Protein AF-A0A9D6M0T5-F1 (afdb_monomer)

Foldseek 3Di:
DDDDDDDDPPPPPPPPDPPQDKEKDKDKAAADPQAEEEEAEAAAAEAEAADQDRIKIKMKIKTNFYEDDVAWDWDWDDDHRYIYIYIYGDPDPDDDDDDDIHMYMYMYHHPRYHYHYHYD

Nearest PDB structures (foldseek):
  4qrk-assembly1_A  TM=6.098E-01  e=6.517E-04  Clostridium sporogenes ATCC 15579
  3ljy-assembly2_B  TM=4.899E-01  e=2.278E-02  Parabacteroides distasonis ATCC 8503
  3jx8-assembly2_D  TM=4.994E-01  e=4.325E-02  Parabacteroides distasonis ATCC 8503
  4opw-assembly2_B  TM=4.967E-01  e=5.788E-02  Parabacteroides merdae ATCC 43184
  8wss-assembly1_A  TM=3.805E-01  e=5.448E+00  Homo sapiens

Mean predicted aligned error: 10.57 Å

pLDDT: mean 81.64, std 19.93, range [37.88, 98.31]

Structure (mmCIF, N/CA/C/O backbone):
data_AF-A0A9D6M0T5-F1
#
_entry.id   AF-A0A9D6M0T5-F1
#
loop_
_atom_site.group_PDB
_atom_site.id
_atom_site.type_symbol
_atom_site.label_atom_id
_atom_site.label_alt_id
_atom_site.label_comp_id
_atom_site.label_asym_id
_atom_site.label_entity_id
_atom_site.label_seq_id
_atom_site.pdbx_PDB_ins_code
_atom_site.Cartn_x
_atom_site.Cartn_y
_atom_site.Cartn_z
_atom_site.occupancy
_atom_site.B_iso_or_equiv
_atom_site.auth_seq_id
_atom_site.auth_comp_id
_atom_site.auth_asym_id
_atom_site.auth_atom_id
_atom_site.pdbx_PDB_model_num
ATOM 1 N N . MET A 1 1 ? 62.249 31.317 16.723 1.00 41.94 1 MET A N 1
ATOM 2 C CA . MET A 1 1 ? 61.405 31.571 15.534 1.00 41.94 1 MET A CA 1
ATOM 3 C C . MET A 1 1 ? 61.030 30.224 14.936 1.00 41.94 1 MET A C 1
ATOM 5 O O . MET A 1 1 ? 61.907 29.415 14.669 1.00 41.94 1 MET A O 1
ATOM 9 N N . HIS A 1 2 ? 59.732 29.927 14.931 1.00 37.88 2 HIS A N 1
ATOM 10 C CA . HIS A 1 2 ? 59.156 28.587 14.818 1.00 37.88 2 HIS A CA 1
ATOM 11 C C . HIS A 1 2 ? 58.990 28.122 13.356 1.00 37.88 2 HIS A C 1
ATOM 13 O O . HIS A 1 2 ? 58.332 28.790 12.573 1.00 37.88 2 HIS A O 1
ATOM 19 N N . ARG A 1 3 ? 59.540 26.928 13.085 1.00 39.38 3 ARG A N 1
ATOM 20 C CA . ARG A 1 3 ? 58.999 25.779 12.319 1.00 39.38 3 ARG A CA 1
ATOM 21 C C . ARG A 1 3 ? 58.484 26.005 10.890 1.00 39.38 3 ARG A C 1
ATOM 23 O O . ARG A 1 3 ? 57.325 26.334 10.669 1.00 39.38 3 ARG A O 1
ATOM 30 N N . SER A 1 4 ? 59.318 25.593 9.940 1.00 42.53 4 SER A N 1
ATOM 31 C CA . SER A 1 4 ? 58.918 25.101 8.620 1.00 42.53 4 SER A CA 1
ATOM 32 C C . SER A 1 4 ? 58.249 23.723 8.743 1.00 42.53 4 SER A C 1
ATOM 34 O O . SER A 1 4 ? 58.784 22.843 9.419 1.00 42.53 4 SER A O 1
ATOM 36 N N . VAL A 1 5 ? 57.115 23.514 8.070 1.00 50.69 5 VAL A N 1
ATOM 37 C CA . VAL A 1 5 ? 56.495 22.194 7.852 1.00 50.69 5 VAL A CA 1
ATOM 38 C C . VAL A 1 5 ? 56.266 22.035 6.348 1.00 50.69 5 VAL A C 1
ATOM 40 O O . VAL A 1 5 ? 55.551 22.860 5.778 1.00 50.69 5 VAL A O 1
ATOM 43 N N . PRO A 1 6 ? 56.852 21.027 5.679 1.00 51.16 6 PRO A N 1
ATOM 44 C CA . PRO A 1 6 ? 56.502 20.700 4.309 1.00 51.16 6 PRO A CA 1
ATOM 45 C C . PRO A 1 6 ? 55.497 19.541 4.239 1.00 51.16 6 PRO A C 1
ATOM 47 O O . PRO A 1 6 ? 55.463 18.676 5.108 1.00 51.16 6 PRO A O 1
ATOM 50 N N . ALA A 1 7 ? 54.767 19.538 3.123 1.00 47.28 7 ALA A N 1
ATOM 51 C CA . ALA A 1 7 ? 54.249 18.386 2.385 1.00 47.28 7 ALA A CA 1
ATOM 52 C C . ALA A 1 7 ? 53.297 17.399 3.087 1.00 47.28 7 ALA A C 1
ATOM 54 O O . ALA A 1 7 ? 53.655 16.663 3.999 1.00 47.28 7 ALA A O 1
ATOM 55 N N . GLY A 1 8 ? 52.102 17.274 2.505 1.00 38.44 8 GLY A N 1
ATOM 56 C CA . GLY A 1 8 ? 51.241 16.117 2.726 1.00 38.44 8 GLY A CA 1
ATOM 57 C C . GLY A 1 8 ? 49.798 16.340 2.294 1.00 38.44 8 GLY A C 1
ATOM 58 O O . GLY A 1 8 ? 48.896 16.158 3.102 1.00 38.44 8 GLY A O 1
ATOM 59 N N . PHE A 1 9 ? 49.553 16.756 1.047 1.00 46.47 9 PHE A N 1
ATOM 60 C CA . PHE A 1 9 ? 48.195 16.740 0.499 1.00 46.47 9 PHE A CA 1
ATOM 61 C C . PHE A 1 9 ? 47.842 15.291 0.134 1.00 46.47 9 PHE A C 1
ATOM 63 O O . PHE A 1 9 ? 48.107 14.830 -0.974 1.00 46.47 9 PHE A O 1
ATOM 70 N N . PHE A 1 10 ? 47.319 14.543 1.106 1.00 45.59 10 PHE A N 1
ATOM 71 C CA . PHE A 1 10 ? 46.742 13.221 0.877 1.00 45.59 10 PHE A CA 1
ATOM 72 C C . PHE A 1 10 ? 45.407 13.402 0.149 1.00 45.59 10 PHE A C 1
ATOM 74 O O . PHE A 1 10 ? 44.385 13.733 0.748 1.00 45.59 10 PHE A O 1
ATOM 81 N N . LEU A 1 11 ? 45.428 13.211 -1.168 1.00 49.56 11 LEU A N 1
ATOM 82 C CA . LEU A 1 11 ? 44.233 13.176 -2.001 1.00 49.56 11 LEU A CA 1
ATOM 83 C C . LEU A 1 11 ? 43.592 11.791 -1.832 1.00 49.56 11 LEU A C 1
ATOM 85 O O . LEU A 1 11 ? 43.948 10.829 -2.509 1.00 49.56 11 LEU A O 1
ATOM 89 N N . LEU A 1 12 ? 42.685 11.676 -0.861 1.00 47.53 12 LEU A N 1
ATOM 90 C CA . LEU A 1 12 ? 41.845 10.497 -0.669 1.00 47.53 12 LEU A CA 1
ATOM 91 C C . LEU A 1 12 ? 40.797 10.477 -1.794 1.00 47.53 12 LEU A C 1
ATOM 93 O O . LEU A 1 12 ? 39.761 11.134 -1.704 1.00 47.53 12 LEU A O 1
ATOM 97 N N . LEU A 1 13 ? 41.063 9.731 -2.872 1.00 49.25 13 LEU A N 1
ATOM 98 C CA . LEU A 1 13 ? 40.004 9.282 -3.779 1.00 49.25 13 LEU A CA 1
ATOM 99 C C . LEU A 1 13 ? 39.138 8.284 -3.003 1.00 49.25 13 LEU A C 1
ATOM 101 O O . LEU A 1 13 ? 39.409 7.084 -2.980 1.00 49.25 13 LEU A O 1
ATOM 105 N N . ALA A 1 14 ? 38.096 8.785 -2.343 1.00 52.06 14 ALA A N 1
ATOM 106 C CA . ALA A 1 14 ? 36.990 7.947 -1.916 1.00 52.06 14 ALA A CA 1
ATOM 107 C C . ALA A 1 14 ? 36.304 7.426 -3.185 1.00 52.06 14 ALA A C 1
ATOM 109 O O . ALA A 1 14 ? 35.593 8.161 -3.871 1.00 52.06 14 ALA A O 1
ATOM 110 N N . GLY A 1 15 ? 36.579 6.169 -3.536 1.00 44.22 15 GLY A N 1
ATOM 111 C CA . GLY A 1 15 ? 35.858 5.472 -4.590 1.00 44.22 15 GLY A CA 1
ATOM 112 C C . GLY A 1 15 ? 34.374 5.445 -4.241 1.00 44.22 15 GLY A C 1
ATOM 113 O O . GLY A 1 15 ? 33.963 4.747 -3.317 1.00 44.22 15 GLY A O 1
ATOM 114 N N . ILE A 1 16 ? 33.572 6.215 -4.973 1.00 53.47 16 ILE A N 1
ATOM 115 C CA . ILE A 1 16 ? 32.118 6.088 -4.965 1.00 53.47 16 ILE A CA 1
ATOM 116 C C . ILE A 1 16 ? 31.825 4.792 -5.725 1.00 53.47 16 ILE A C 1
ATOM 118 O O . ILE A 1 16 ? 31.737 4.778 -6.951 1.00 53.47 16 ILE A O 1
ATOM 122 N N . GLY A 1 17 ? 31.767 3.672 -5.002 1.00 46.28 17 GLY A N 1
ATOM 123 C CA . GLY A 1 17 ? 31.200 2.442 -5.545 1.00 46.28 17 GLY A CA 1
ATOM 124 C C . GLY A 1 17 ? 29.743 2.695 -5.952 1.00 46.28 17 GLY A C 1
ATOM 125 O O . GLY A 1 17 ? 29.096 3.563 -5.359 1.00 46.28 17 GLY A O 1
ATOM 126 N N . PRO A 1 18 ? 29.204 1.985 -6.958 1.00 43.59 18 PRO A N 1
ATOM 127 C CA . PRO A 1 18 ? 27.808 2.135 -7.333 1.00 43.59 18 PRO A CA 1
ATOM 128 C C . PRO A 1 18 ? 26.940 1.787 -6.123 1.00 43.59 18 PRO A C 1
ATOM 130 O O . PRO A 1 18 ? 26.831 0.625 -5.732 1.00 43.59 18 PRO A O 1
ATOM 133 N N . ALA A 1 19 ? 26.340 2.805 -5.507 1.00 48.53 19 ALA A N 1
ATOM 134 C CA . ALA A 1 19 ? 25.263 2.595 -4.564 1.00 48.53 19 ALA A CA 1
ATOM 135 C C . ALA A 1 19 ? 24.142 1.928 -5.361 1.00 48.53 19 ALA A C 1
ATOM 137 O O . ALA A 1 19 ? 23.568 2.531 -6.269 1.00 48.53 19 ALA A O 1
ATOM 138 N N . ALA A 1 20 ? 23.858 0.661 -5.064 1.00 52.97 20 ALA A N 1
ATOM 139 C CA . ALA A 1 20 ? 22.566 0.102 -5.406 1.00 52.97 20 ALA A CA 1
ATOM 140 C C . ALA A 1 20 ? 21.545 0.983 -4.680 1.00 52.97 20 ALA A C 1
ATOM 142 O O . ALA A 1 20 ? 21.400 0.887 -3.463 1.00 52.97 20 ALA A O 1
ATOM 143 N N . PHE A 1 21 ? 20.939 1.928 -5.399 1.00 57.44 21 PHE A N 1
ATOM 144 C CA . PHE A 1 21 ? 19.913 2.788 -4.836 1.00 57.44 21 PHE A CA 1
ATOM 145 C C . PHE A 1 21 ? 18.740 1.879 -4.483 1.00 57.44 21 PHE A C 1
ATOM 147 O O . PHE A 1 21 ? 18.059 1.360 -5.367 1.00 57.44 21 PHE A O 1
ATOM 154 N N . ALA A 1 22 ? 18.593 1.601 -3.190 1.00 67.12 22 ALA A N 1
ATOM 155 C CA . ALA A 1 22 ? 17.381 1.019 -2.665 1.00 67.12 22 ALA A CA 1
ATOM 156 C C . ALA A 1 22 ? 16.398 2.172 -2.474 1.00 67.12 22 ALA A C 1
ATOM 158 O O . ALA A 1 22 ? 16.652 3.066 -1.667 1.00 67.12 22 ALA A O 1
ATOM 159 N N . GLU A 1 23 ? 15.331 2.196 -3.267 1.00 82.81 23 GLU A N 1
ATOM 160 C CA . GLU A 1 23 ? 14.289 3.211 -3.146 1.00 82.81 23 GLU A CA 1
ATOM 161 C C . GLU A 1 23 ? 13.104 2.638 -2.375 1.00 82.81 23 GLU A C 1
ATOM 163 O O . GLU A 1 23 ? 12.716 1.483 -2.582 1.00 82.81 23 GLU A O 1
ATOM 168 N N . GLU A 1 24 ? 12.551 3.443 -1.470 1.00 90.44 24 GLU A N 1
ATOM 169 C CA . GLU A 1 24 ? 11.470 3.049 -0.578 1.00 90.44 24 GLU A CA 1
ATOM 170 C C . GLU A 1 24 ? 10.296 4.019 -0.692 1.00 90.44 24 GLU A C 1
ATOM 172 O O . GLU A 1 24 ? 10.458 5.238 -0.661 1.00 90.44 24 GLU A O 1
ATOM 177 N N . TRP A 1 25 ? 9.101 3.449 -0.760 1.00 94.50 25 TRP A N 1
ATOM 178 C CA . TRP A 1 25 ? 7.842 4.134 -0.539 1.00 94.50 25 TRP A CA 1
ATOM 179 C C . TRP A 1 25 ? 7.205 3.572 0.726 1.00 94.50 25 TRP A C 1
ATOM 181 O O . TRP A 1 25 ? 7.182 2.358 0.928 1.00 94.50 25 TRP A O 1
ATOM 191 N N . ASN A 1 26 ? 6.675 4.444 1.576 1.00 95.50 26 ASN A N 1
ATOM 192 C CA . ASN A 1 26 ? 5.934 4.041 2.760 1.00 95.50 26 ASN A CA 1
ATOM 193 C C . ASN A 1 26 ? 4.688 4.905 2.926 1.00 95.50 26 ASN A C 1
ATOM 195 O O . ASN A 1 26 ? 4.688 6.096 2.606 1.00 95.50 26 ASN A O 1
ATOM 199 N N . LYS A 1 27 ? 3.615 4.285 3.414 1.00 97.00 27 LYS A N 1
ATOM 200 C CA . LYS A 1 27 ? 2.366 4.969 3.727 1.00 97.00 27 LYS A CA 1
ATOM 201 C C . LYS A 1 27 ? 1.603 4.231 4.812 1.00 97.00 27 LYS A C 1
ATOM 203 O O . LYS A 1 27 ? 1.583 3.002 4.856 1.00 97.00 27 LYS A O 1
ATOM 208 N N . THR A 1 28 ? 0.938 5.011 5.650 1.00 97.31 28 THR A N 1
ATOM 209 C CA . THR A 1 28 ? 0.075 4.513 6.715 1.00 97.31 28 THR A CA 1
ATOM 210 C C . THR A 1 28 ? -1.367 4.893 6.415 1.00 97.31 28 THR A C 1
ATOM 212 O O . THR A 1 28 ? -1.656 6.048 6.101 1.00 97.31 28 THR A O 1
ATOM 215 N N . PHE A 1 29 ? -2.266 3.921 6.527 1.00 96.06 29 PHE A N 1
ATOM 216 C CA . PHE A 1 29 ? -3.696 4.074 6.295 1.00 96.06 29 PHE A CA 1
ATOM 217 C C . PHE A 1 29 ? -4.438 3.839 7.604 1.00 96.06 29 PHE A C 1
ATOM 219 O O . PHE A 1 29 ? -4.421 2.736 8.157 1.00 96.06 29 PHE A O 1
ATOM 226 N N . THR A 1 30 ? -5.097 4.875 8.109 1.00 94.56 30 THR A N 1
ATOM 227 C CA . THR A 1 30 ? -5.942 4.749 9.296 1.00 94.56 30 THR A CA 1
ATOM 228 C C . THR A 1 30 ? -7.230 4.026 8.924 1.00 94.56 30 THR A C 1
ATOM 230 O O . THR A 1 30 ? -7.896 4.410 7.963 1.00 94.56 30 THR A O 1
ATOM 233 N N . VAL A 1 31 ? -7.590 3.011 9.705 1.00 94.19 31 VAL A N 1
ATOM 234 C CA . VAL A 1 31 ? -8.829 2.236 9.564 1.00 94.19 31 VAL A CA 1
ATOM 235 C C . VAL A 1 31 ? -9.561 2.230 10.907 1.00 94.19 31 VAL A C 1
ATOM 237 O O . VAL A 1 31 ? -8.944 2.341 11.965 1.00 94.19 31 VAL A O 1
ATOM 240 N N . SER A 1 32 ? -10.886 2.174 10.881 1.00 88.44 32 SER A N 1
ATOM 241 C CA . SER A 1 32 ? -11.738 2.356 12.068 1.00 88.44 32 SER A CA 1
ATOM 242 C C . SER A 1 32 ? -12.839 1.309 12.219 1.00 88.44 32 SER A C 1
ATOM 244 O O . SER A 1 32 ? -13.326 1.104 13.331 1.00 88.44 32 SER A O 1
ATOM 246 N N . GLY A 1 33 ? -13.220 0.644 11.128 1.00 89.44 33 GLY A N 1
ATOM 247 C CA . GLY A 1 33 ? -14.212 -0.425 11.103 1.00 89.44 33 GLY A CA 1
ATOM 248 C C . GLY A 1 33 ? -13.584 -1.795 10.873 1.00 89.44 33 GLY A C 1
ATOM 249 O O . GLY A 1 33 ? -12.778 -2.261 11.673 1.00 89.44 33 GLY A O 1
ATOM 250 N N . ARG A 1 34 ? -13.999 -2.475 9.801 1.00 93.06 34 ARG A N 1
ATOM 251 C CA . ARG A 1 34 ? -13.458 -3.786 9.407 1.00 93.06 34 ARG A CA 1
ATOM 252 C C . ARG A 1 34 ? -12.459 -3.584 8.269 1.00 93.06 34 ARG A C 1
ATOM 254 O O . ARG A 1 34 ? -12.907 -3.320 7.156 1.00 93.06 34 ARG A O 1
ATOM 261 N N . PRO A 1 35 ? -11.146 -3.692 8.520 1.00 96.00 35 PRO A N 1
ATOM 262 C CA . PRO A 1 35 ? -10.140 -3.407 7.511 1.00 96.00 35 PRO A CA 1
ATOM 263 C C . PRO A 1 35 ? -10.187 -4.430 6.375 1.00 96.00 35 PRO A C 1
ATOM 265 O O . PRO A 1 35 ? -10.202 -5.645 6.606 1.00 96.00 35 PRO A O 1
ATOM 268 N N . GLU A 1 36 ? -10.158 -3.934 5.145 1.00 97.50 36 GLU A N 1
ATOM 269 C CA . GLU A 1 36 ? -9.991 -4.744 3.942 1.00 97.50 36 GLU A CA 1
ATOM 270 C C . GLU A 1 36 ? -8.719 -4.302 3.224 1.00 97.50 36 GLU A C 1
ATOM 272 O O . GLU A 1 36 ? -8.512 -3.115 2.985 1.00 97.50 36 GLU A O 1
ATOM 277 N N . LEU A 1 37 ? -7.863 -5.254 2.871 1.00 97.81 37 LEU A N 1
ATOM 278 C CA . LEU A 1 37 ? -6.625 -5.002 2.146 1.00 97.81 37 LEU A CA 1
ATOM 279 C C . LEU A 1 37 ? -6.640 -5.785 0.837 1.00 97.81 37 LEU A C 1
ATOM 281 O O . LEU A 1 37 ? -6.700 -7.014 0.853 1.00 97.81 37 LEU A O 1
ATOM 285 N N . ARG A 1 38 ? -6.506 -5.085 -0.288 1.00 98.00 38 ARG A N 1
ATOM 286 C CA . ARG A 1 38 ? -6.236 -5.690 -1.592 1.00 98.00 38 ARG A CA 1
ATOM 287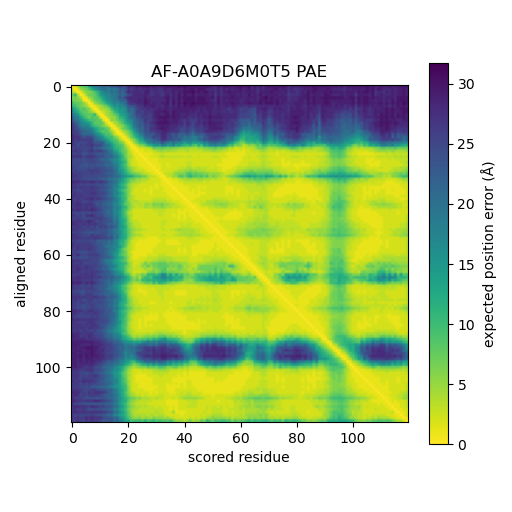 C C . ARG A 1 38 ? -4.841 -5.305 -2.066 1.00 98.00 38 ARG A C 1
ATOM 289 O O . ARG A 1 38 ? -4.510 -4.123 -2.114 1.00 98.00 38 ARG A O 1
ATOM 296 N N . VAL A 1 39 ? -4.048 -6.294 -2.459 1.00 97.75 39 VAL A N 1
ATOM 297 C CA . VAL A 1 39 ? -2.723 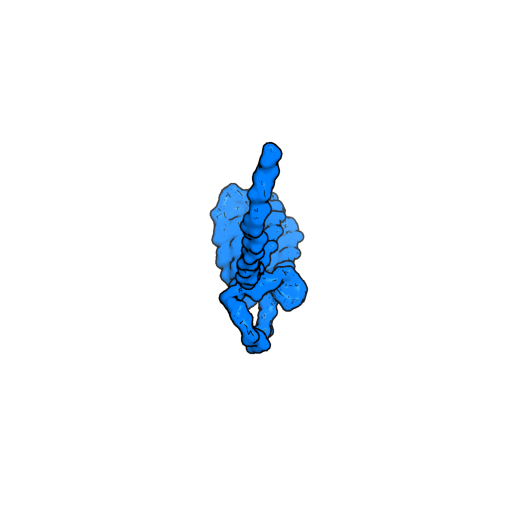-6.087 -3.056 1.00 97.75 39 VAL A CA 1
ATOM 298 C C . VAL A 1 39 ? -2.715 -6.704 -4.445 1.00 97.75 39 VAL A C 1
ATOM 300 O O . VAL A 1 39 ? -3.015 -7.887 -4.590 1.00 97.75 39 VAL A O 1
ATOM 303 N N . ASP A 1 40 ? -2.364 -5.916 -5.456 1.00 97.69 40 ASP A N 1
ATOM 304 C CA . ASP A 1 40 ? -2.210 -6.367 -6.840 1.00 97.69 40 ASP A CA 1
ATOM 305 C C . ASP A 1 40 ? -0.786 -6.075 -7.315 1.00 97.69 40 ASP A C 1
ATOM 307 O O . ASP A 1 40 ? -0.328 -4.929 -7.315 1.00 97.69 40 ASP A O 1
ATOM 311 N N . THR A 1 41 ? -0.051 -7.114 -7.697 1.00 95.06 41 THR A N 1
ATOM 312 C CA . THR A 1 41 ? 1.305 -6.959 -8.219 1.00 95.06 41 THR A CA 1
ATOM 313 C C . THR A 1 41 ? 1.640 -8.024 -9.252 1.00 95.06 41 THR A C 1
ATOM 315 O O . THR A 1 41 ? 1.087 -9.120 -9.248 1.00 95.06 41 THR A O 1
ATOM 318 N N . ASN A 1 42 ? 2.547 -7.694 -10.170 1.00 92.12 42 ASN A N 1
ATOM 319 C CA . ASN A 1 42 ? 2.928 -8.579 -11.268 1.00 92.12 42 ASN A CA 1
ATOM 320 C C . ASN A 1 42 ? 4.295 -9.257 -11.121 1.00 92.12 42 ASN A C 1
ATOM 322 O O . ASN A 1 42 ? 4.584 -10.097 -11.959 1.00 92.12 42 ASN A O 1
ATOM 326 N N . ASP A 1 43 ? 5.159 -8.822 -10.194 1.00 88.69 43 ASP A N 1
ATOM 327 C CA . ASP A 1 43 ? 6.499 -9.412 -9.988 1.00 88.69 43 ASP A CA 1
ATOM 328 C C . ASP A 1 43 ? 7.148 -8.923 -8.671 1.00 88.69 43 ASP A C 1
ATOM 330 O O . ASP A 1 43 ? 8.242 -8.355 -8.654 1.00 88.69 43 ASP A O 1
ATOM 334 N N . ALA A 1 44 ? 6.440 -9.037 -7.543 1.00 90.81 44 ALA A N 1
ATOM 335 C CA . ALA A 1 44 ? 6.951 -8.587 -6.246 1.00 90.81 44 ALA A CA 1
ATOM 336 C C . ALA A 1 44 ? 6.805 -9.653 -5.161 1.00 90.81 44 ALA A C 1
ATOM 338 O O . ALA A 1 44 ? 5.849 -10.429 -5.134 1.00 90.81 44 ALA A O 1
ATOM 339 N N . ASN A 1 45 ? 7.736 -9.646 -4.206 1.00 94.06 45 ASN A N 1
ATOM 340 C CA . ASN A 1 45 ? 7.615 -10.446 -2.995 1.00 94.06 45 ASN A CA 1
ATOM 341 C C . ASN A 1 45 ? 6.708 -9.722 -1.994 1.00 94.06 45 ASN A C 1
ATOM 343 O O . ASN A 1 45 ? 7.054 -8.631 -1.542 1.00 94.06 45 ASN A O 1
ATOM 347 N N . VAL A 1 46 ? 5.576 -10.326 -1.636 1.00 96.31 46 VAL A N 1
ATOM 348 C CA . VAL A 1 46 ? 4.621 -9.747 -0.682 1.00 96.31 46 VAL A CA 1
ATOM 349 C C . VAL A 1 46 ? 4.748 -10.441 0.673 1.00 96.31 46 VAL A C 1
ATOM 351 O O . VAL A 1 46 ? 4.593 -11.657 0.776 1.00 96.31 46 VAL A O 1
ATOM 354 N N . ASN A 1 47 ? 5.007 -9.669 1.728 1.00 97.19 47 ASN A N 1
ATOM 355 C CA . ASN A 1 47 ? 4.987 -10.123 3.113 1.00 97.19 47 ASN A CA 1
ATOM 356 C C . ASN A 1 47 ? 3.903 -9.367 3.878 1.00 97.19 47 ASN A C 1
ATOM 358 O O . ASN A 1 47 ? 3.993 -8.154 4.044 1.00 97.19 47 ASN A O 1
ATOM 362 N N . VAL A 1 48 ? 2.901 -10.092 4.367 1.00 96.50 48 VAL A N 1
ATOM 363 C CA . VAL A 1 48 ? 1.845 -9.525 5.209 1.00 96.50 48 VAL A CA 1
ATOM 364 C C . VAL A 1 48 ? 1.992 -10.073 6.619 1.00 96.50 48 VAL A C 1
ATOM 366 O O . VAL A 1 48 ? 2.096 -11.285 6.818 1.00 96.50 48 VAL A O 1
ATOM 369 N N . ARG A 1 49 ? 2.003 -9.179 7.606 1.00 97.25 49 ARG A N 1
ATOM 370 C CA . ARG A 1 49 ? 2.079 -9.510 9.028 1.00 97.25 49 ARG A CA 1
ATOM 371 C C . ARG A 1 49 ? 0.899 -8.903 9.764 1.00 97.25 49 ARG A C 1
ATOM 373 O O . ARG A 1 49 ? 0.696 -7.695 9.740 1.00 97.25 49 ARG A O 1
ATOM 380 N N . ALA A 1 50 ? 0.153 -9.747 10.464 1.00 96.50 50 ALA A N 1
ATOM 381 C CA . ALA A 1 50 ? -0.895 -9.297 11.367 1.00 96.50 50 ALA A CA 1
ATOM 382 C C . ALA A 1 50 ? -0.299 -8.892 12.727 1.00 96.50 50 ALA A C 1
ATOM 384 O O . ALA A 1 50 ? 0.446 -9.668 13.335 1.00 96.50 50 ALA A O 1
ATOM 385 N N . ALA A 1 51 ? -0.659 -7.711 13.223 1.00 95.62 51 ALA A N 1
ATOM 386 C CA . ALA A 1 51 ? -0.223 -7.165 14.506 1.00 95.62 51 ALA A CA 1
ATOM 387 C C . ALA A 1 51 ? -1.396 -6.517 15.261 1.00 95.62 51 ALA A C 1
ATOM 389 O O . ALA A 1 51 ? -2.479 -6.335 14.711 1.00 95.62 51 ALA A O 1
ATOM 390 N N . ASP A 1 52 ? -1.184 -6.195 16.539 1.00 95.31 52 ASP A N 1
ATOM 391 C CA . ASP A 1 52 ? -2.153 -5.439 17.345 1.00 95.31 52 ASP A CA 1
ATOM 392 C C . ASP A 1 52 ? -2.004 -3.935 17.061 1.00 95.31 52 ASP A C 1
ATOM 394 O O . ASP A 1 52 ? -1.372 -3.189 17.807 1.00 95.31 52 ASP A O 1
ATOM 398 N N . VAL A 1 53 ? -2.495 -3.523 15.892 1.00 94.19 53 VAL A N 1
ATOM 399 C CA . VAL A 1 53 ? -2.423 -2.155 15.363 1.00 94.19 53 VAL A CA 1
ATOM 400 C C . VAL A 1 53 ? -3.795 -1.732 14.843 1.00 94.19 53 VAL A C 1
ATOM 402 O O . VAL A 1 53 ? -4.612 -2.577 14.497 1.00 94.19 53 VAL A O 1
ATOM 405 N N . LYS A 1 54 ? -4.052 -0.421 14.764 1.00 93.75 54 LYS A N 1
ATOM 406 C CA . LYS A 1 54 ? -5.316 0.160 14.253 1.00 93.75 54 LYS A CA 1
ATOM 407 C C . LYS A 1 54 ? -5.160 0.848 12.893 1.00 93.75 54 LYS A C 1
ATOM 409 O O . LYS A 1 54 ? -5.948 1.705 12.508 1.00 93.75 54 LYS A O 1
ATOM 414 N N . GLN A 1 55 ? -4.083 0.525 12.197 1.00 96.19 55 GLN A N 1
ATOM 415 C CA . GLN A 1 55 ? -3.705 1.125 10.928 1.00 96.19 55 GLN A CA 1
ATOM 416 C C . GLN A 1 55 ? -3.051 0.062 10.061 1.00 96.19 55 GLN A C 1
ATOM 418 O O . GLN A 1 55 ? -2.476 -0.896 10.580 1.00 96.19 55 GLN A O 1
ATOM 423 N N . ILE A 1 56 ? -3.137 0.241 8.751 1.00 97.31 56 ILE A N 1
ATOM 424 C CA . ILE A 1 56 ? -2.384 -0.554 7.789 1.00 97.31 56 ILE A CA 1
ATOM 425 C C . ILE A 1 56 ? -1.117 0.225 7.455 1.00 97.31 56 ILE A C 1
ATOM 427 O O . ILE A 1 56 ? -1.188 1.360 6.989 1.00 97.31 56 ILE A O 1
ATOM 431 N N . GLU A 1 57 ? 0.040 -0.376 7.691 1.00 98.00 57 GLU A N 1
ATOM 432 C CA . GLU A 1 57 ? 1.336 0.185 7.315 1.00 98.00 57 GLU A CA 1
ATOM 433 C C . GLU A 1 57 ? 1.833 -0.556 6.081 1.00 98.00 57 GLU A C 1
ATOM 435 O O . GLU A 1 57 ? 1.997 -1.777 6.112 1.00 98.00 57 GLU A O 1
ATOM 440 N N . ALA A 1 58 ? 2.052 0.174 4.993 1.00 97.44 58 ALA A N 1
ATOM 441 C CA . ALA A 1 58 ? 2.558 -0.367 3.745 1.00 97.44 58 ALA A CA 1
ATOM 442 C C . ALA A 1 58 ? 3.944 0.200 3.460 1.00 97.44 58 ALA A C 1
ATOM 444 O O . ALA A 1 58 ? 4.145 1.416 3.471 1.00 97.44 58 ALA A O 1
ATOM 445 N N . ARG A 1 59 ? 4.887 -0.688 3.155 1.00 97.50 59 ARG A N 1
ATOM 446 C CA . ARG A 1 59 ? 6.221 -0.354 2.667 1.00 97.50 59 ARG A CA 1
ATOM 447 C C . ARG A 1 59 ? 6.473 -1.089 1.361 1.00 97.50 59 ARG A C 1
ATOM 449 O O . ARG A 1 59 ? 6.304 -2.302 1.278 1.00 97.50 59 ARG A O 1
ATOM 456 N N . VAL A 1 60 ? 6.913 -0.359 0.348 1.00 95.75 60 VAL A N 1
ATOM 457 C CA . VAL A 1 60 ? 7.399 -0.911 -0.913 1.00 95.75 60 VAL A CA 1
ATOM 458 C C . VAL A 1 60 ? 8.865 -0.537 -1.033 1.00 95.75 60 VAL A C 1
ATOM 460 O O . VAL A 1 60 ? 9.201 0.640 -1.116 1.00 95.75 60 VAL A O 1
ATOM 463 N N . SER A 1 61 ? 9.735 -1.537 -1.047 1.00 93.12 61 SER A N 1
ATOM 464 C CA . SER A 1 61 ? 11.176 -1.362 -1.193 1.00 93.12 61 SER A CA 1
ATOM 465 C C . SER A 1 61 ? 11.632 -1.984 -2.500 1.00 93.12 61 SER A C 1
ATOM 467 O O . SER A 1 61 ? 11.244 -3.102 -2.851 1.00 93.12 61 SER A O 1
ATOM 469 N N . THR A 1 62 ? 12.485 -1.273 -3.218 1.00 90.44 62 THR A N 1
ATOM 470 C CA . THR A 1 62 ? 13.016 -1.710 -4.503 1.00 90.44 62 THR A CA 1
ATOM 471 C C . THR A 1 62 ? 14.535 -1.751 -4.458 1.00 90.44 62 THR A C 1
ATOM 473 O O . THR A 1 62 ? 15.163 -0.958 -3.766 1.00 90.44 62 THR A O 1
ATOM 476 N N . VAL A 1 63 ? 15.138 -2.690 -5.181 1.00 86.69 63 VAL A N 1
ATOM 477 C CA . VAL A 1 63 ? 16.585 -2.756 -5.410 1.00 86.69 63 VAL A CA 1
ATOM 478 C C . VAL A 1 63 ? 16.802 -2.783 -6.912 1.00 86.69 63 VAL A C 1
ATOM 480 O O . VAL A 1 63 ? 16.166 -3.578 -7.605 1.00 86.69 63 VAL A O 1
ATOM 483 N N . GLY A 1 64 ? 17.671 -1.906 -7.417 1.00 81.12 64 GLY A N 1
ATOM 484 C CA . GLY A 1 64 ? 17.970 -1.816 -8.850 1.00 81.12 64 GLY A CA 1
ATOM 485 C C . GLY A 1 64 ? 16.821 -1.264 -9.707 1.00 81.12 64 GLY A C 1
ATOM 486 O O . GLY A 1 64 ? 16.895 -1.345 -10.932 1.00 81.12 64 GLY A O 1
ATOM 487 N N . TRP A 1 65 ? 15.793 -0.699 -9.070 1.00 81.75 65 TRP A N 1
ATOM 488 C CA . TRP A 1 65 ? 14.707 0.054 -9.691 1.00 81.75 65 TRP A CA 1
ATOM 489 C C . TRP A 1 65 ? 14.574 1.414 -9.014 1.00 81.75 65 TRP A C 1
ATOM 491 O O . TRP A 1 65 ? 14.985 1.566 -7.865 1.00 81.75 65 TRP A O 1
ATOM 501 N N . ARG A 1 66 ? 13.964 2.375 -9.708 1.00 82.62 66 ARG A N 1
ATOM 502 C CA . ARG A 1 66 ? 13.417 3.573 -9.072 1.00 82.62 66 ARG A CA 1
ATOM 503 C C . ARG A 1 66 ? 11.912 3.440 -8.861 1.00 82.62 66 ARG A C 1
ATOM 505 O O . ARG A 1 66 ? 11.252 2.684 -9.576 1.00 82.62 66 ARG A O 1
ATOM 512 N N . ILE A 1 67 ? 11.355 4.169 -7.905 1.00 79.88 67 ILE A N 1
ATOM 513 C CA . ILE A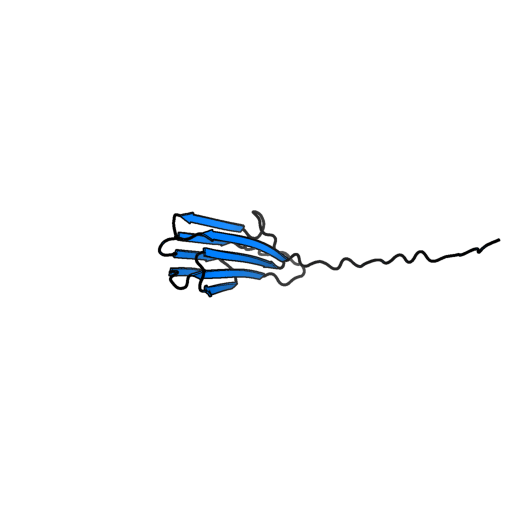 1 67 ? 9.905 4.281 -7.730 1.00 79.88 67 ILE A CA 1
ATOM 514 C C . ILE A 1 67 ? 9.437 5.526 -8.486 1.00 79.88 67 ILE A C 1
ATOM 516 O O . ILE A 1 67 ? 9.937 6.631 -8.306 1.00 79.88 67 ILE A O 1
ATOM 520 N N . GLY A 1 68 ? 8.482 5.350 -9.392 1.00 75.75 68 GLY A N 1
ATOM 521 C CA . GLY A 1 68 ? 7.983 6.425 -10.239 1.00 75.75 68 GLY A CA 1
ATOM 522 C C . GLY A 1 68 ? 7.407 5.921 -11.555 1.00 75.75 68 GLY A C 1
ATOM 523 O O . GLY A 1 68 ? 7.382 4.728 -11.845 1.00 75.75 68 GLY A O 1
ATOM 524 N N . THR A 1 69 ? 6.942 6.852 -12.383 1.00 67.38 69 THR A N 1
ATOM 525 C CA . THR A 1 69 ? 6.144 6.556 -13.584 1.00 67.38 69 THR A CA 1
ATOM 526 C C . THR A 1 69 ? 6.885 5.762 -14.666 1.00 67.38 69 THR A C 1
ATOM 528 O O . THR A 1 69 ? 6.232 5.130 -15.492 1.00 67.38 69 THR A O 1
ATOM 531 N N . SER A 1 70 ? 8.220 5.797 -14.678 1.00 72.69 70 SER A N 1
ATOM 532 C CA . SER A 1 70 ? 9.065 5.146 -15.699 1.00 72.69 70 SER A CA 1
ATOM 533 C C . SER A 1 70 ? 9.611 3.773 -15.276 1.00 72.69 70 SER A C 1
ATOM 535 O O . SER A 1 70 ? 10.040 2.980 -16.121 1.00 72.69 70 SER A O 1
ATOM 537 N N . ASP A 1 71 ? 9.596 3.498 -13.972 1.00 84.25 71 ASP A N 1
ATOM 538 C CA . ASP A 1 71 ? 10.163 2.304 -13.351 1.00 84.25 71 ASP A CA 1
ATOM 539 C C . ASP A 1 71 ? 9.047 1.618 -12.538 1.00 84.25 71 ASP A C 1
ATOM 541 O O . ASP A 1 71 ? 8.022 1.255 -13.112 1.00 84.25 71 ASP A O 1
ATOM 545 N N . VAL A 1 72 ? 9.203 1.435 -11.224 1.00 89.06 72 VAL A N 1
ATOM 546 C CA . VAL A 1 72 ? 8.191 0.793 -10.375 1.00 89.06 72 VAL A CA 1
ATOM 547 C C . VAL A 1 72 ? 7.085 1.788 -10.050 1.00 89.06 72 VAL A C 1
ATOM 549 O O . VAL A 1 72 ? 7.296 2.766 -9.331 1.00 89.06 72 VAL A O 1
ATOM 552 N N . LYS A 1 73 ? 5.877 1.514 -10.538 1.00 93.12 73 LYS A N 1
ATOM 553 C CA . LYS A 1 73 ? 4.698 2.324 -10.244 1.00 93.12 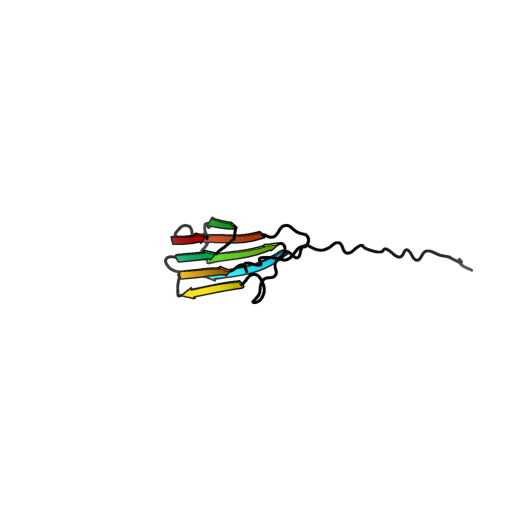73 LYS A CA 1
ATOM 554 C C . LYS A 1 73 ? 3.994 1.769 -9.012 1.00 93.12 73 LYS A C 1
ATOM 556 O O . LYS A 1 73 ? 3.539 0.629 -9.030 1.00 93.12 73 LYS A O 1
ATOM 561 N N . VAL A 1 74 ? 3.865 2.599 -7.983 1.00 94.69 74 VAL A N 1
ATOM 562 C CA . VAL A 1 74 ? 3.059 2.320 -6.790 1.00 94.69 74 VAL A CA 1
ATOM 563 C C . VAL A 1 74 ? 1.826 3.213 -6.844 1.00 94.69 74 VAL A C 1
ATOM 565 O O . VAL A 1 74 ? 1.949 4.433 -6.949 1.00 94.69 74 VAL A O 1
ATOM 568 N N . VAL A 1 75 ? 0.643 2.609 -6.826 1.00 95.88 75 VAL A N 1
ATOM 569 C CA . VAL A 1 75 ? -0.641 3.308 -6.743 1.00 95.88 75 VAL A CA 1
ATOM 570 C C . VAL A 1 75 ? -1.357 2.806 -5.508 1.00 95.88 75 VAL A C 1
ATOM 572 O O . VAL A 1 75 ? -1.495 1.601 -5.314 1.00 95.88 75 VAL A O 1
ATOM 575 N N . ASP A 1 76 ? -1.818 3.736 -4.687 1.00 95.69 76 ASP A N 1
ATOM 576 C CA . ASP A 1 76 ? -2.630 3.427 -3.526 1.00 95.69 76 ASP A CA 1
ATOM 577 C C . ASP A 1 76 ? -3.998 4.101 -3.629 1.00 95.69 76 ASP A C 1
ATOM 579 O O . ASP A 1 76 ? -4.136 5.196 -4.186 1.00 95.69 76 ASP A O 1
ATOM 583 N N . HIS A 1 77 ? -5.015 3.433 -3.098 1.00 97.06 77 HIS A N 1
ATOM 584 C CA . HIS A 1 77 ? -6.349 3.987 -2.967 1.00 97.06 77 HIS A CA 1
ATOM 585 C C . HIS A 1 77 ? -6.980 3.536 -1.653 1.00 97.06 77 HIS A C 1
ATOM 587 O O . HIS A 1 77 ? -6.919 2.363 -1.295 1.00 97.06 77 HIS A O 1
ATOM 593 N N . GLN A 1 78 ? -7.614 4.466 -0.942 1.00 96.75 78 GLN A N 1
ATOM 594 C CA . GLN A 1 78 ? -8.369 4.163 0.267 1.00 96.75 78 GLN A CA 1
ATOM 595 C C . GLN A 1 78 ? -9.818 4.621 0.100 1.00 96.75 78 GLN A C 1
ATOM 597 O O . GLN A 1 78 ? -10.076 5.791 -0.181 1.00 96.75 78 GLN A O 1
ATOM 602 N N . THR A 1 79 ? -10.759 3.705 0.323 1.00 96.06 79 THR A N 1
ATOM 603 C CA . THR A 1 79 ? -12.198 3.988 0.413 1.00 96.06 79 THR A CA 1
ATOM 604 C C . THR A 1 79 ? -12.721 3.451 1.742 1.00 96.06 79 THR A C 1
ATOM 606 O O . THR A 1 79 ? -12.921 2.249 1.905 1.00 96.06 79 THR A O 1
ATOM 609 N N . GLY A 1 80 ? -12.937 4.341 2.713 1.00 94.94 80 GLY A N 1
ATOM 610 C CA . GLY A 1 80 ? -13.309 3.940 4.073 1.00 94.94 80 GLY A CA 1
ATOM 611 C C . GLY A 1 80 ? -12.225 3.066 4.713 1.00 94.94 80 GLY A C 1
ATOM 612 O O . GLY A 1 80 ? -11.068 3.475 4.787 1.00 94.94 80 GLY A O 1
ATOM 613 N N . ASP A 1 81 ? -12.601 1.859 5.139 1.00 96.50 81 ASP A N 1
ATOM 614 C CA . ASP A 1 81 ? -11.691 0.874 5.745 1.00 96.50 81 ASP A CA 1
ATOM 615 C C . ASP A 1 81 ? -11.036 -0.071 4.720 1.00 96.50 81 ASP A C 1
ATOM 617 O O . ASP A 1 81 ? -10.298 -0.983 5.097 1.00 96.50 81 ASP A O 1
ATOM 621 N N . ARG A 1 82 ? -11.305 0.131 3.423 1.00 97.00 82 ARG A N 1
ATOM 622 C CA . ARG A 1 82 ? -10.705 -0.640 2.335 1.00 97.00 82 ARG A CA 1
ATOM 623 C C . ARG A 1 82 ? -9.498 0.089 1.765 1.00 97.00 82 ARG A C 1
ATOM 625 O O . ARG A 1 82 ? -9.614 1.226 1.306 1.00 97.00 82 ARG A O 1
ATOM 632 N N . VAL A 1 83 ? -8.364 -0.600 1.754 1.00 97.88 83 VAL A N 1
ATOM 633 C CA . VAL A 1 83 ? -7.093 -0.152 1.188 1.00 97.88 83 VAL A CA 1
ATOM 634 C C . VAL A 1 83 ? -6.741 -1.035 -0.000 1.00 97.88 83 VAL A C 1
ATOM 636 O O . VAL A 1 83 ? -6.734 -2.263 0.095 1.00 97.88 83 VAL A O 1
ATOM 639 N N . GLU A 1 84 ? -6.425 -0.402 -1.120 1.00 98.19 84 GLU A N 1
ATOM 640 C CA . GLU A 1 84 ? -5.951 -1.050 -2.335 1.00 98.19 84 GLU A CA 1
ATOM 641 C C . GLU A 1 84 ? -4.540 -0.563 -2.646 1.00 98.19 84 GLU A C 1
ATOM 643 O O . GLU A 1 84 ? -4.285 0.642 -2.684 1.00 98.19 84 GLU A O 1
ATOM 648 N N . LEU A 1 85 ? -3.628 -1.507 -2.866 1.00 97.75 85 LEU A N 1
ATOM 649 C CA . LEU A 1 85 ? -2.247 -1.246 -3.240 1.00 97.75 85 LEU A CA 1
ATOM 650 C C . LEU A 1 85 ? -1.929 -1.975 -4.545 1.00 97.75 85 LEU A C 1
ATOM 652 O O . LEU A 1 85 ? -1.905 -3.205 -4.590 1.00 97.75 85 LEU A O 1
ATOM 656 N N . GLU A 1 86 ? -1.651 -1.214 -5.596 1.00 97.25 86 GLU A N 1
ATOM 657 C CA . GLU A 1 86 ? -1.215 -1.729 -6.888 1.00 97.25 86 GLU A CA 1
ATOM 658 C C . GLU A 1 86 ? 0.263 -1.390 -7.107 1.00 97.25 86 GLU A C 1
ATOM 660 O O . GLU A 1 86 ? 0.662 -0.223 -7.105 1.00 97.25 86 GLU A O 1
ATOM 665 N N . VAL A 1 87 ? 1.085 -2.418 -7.324 1.00 95.56 87 VAL A N 1
ATOM 666 C CA . VAL A 1 87 ? 2.517 -2.267 -7.612 1.00 95.56 87 VAL A CA 1
ATOM 667 C C . VAL A 1 87 ? 2.829 -2.894 -8.962 1.00 95.56 87 VAL A C 1
ATOM 669 O O . VAL A 1 87 ? 2.826 -4.121 -9.106 1.00 95.56 87 VAL A O 1
ATOM 672 N N . ARG A 1 88 ? 3.122 -2.045 -9.953 1.00 94.31 88 ARG A N 1
ATOM 673 C CA . ARG A 1 88 ? 3.455 -2.452 -11.323 1.00 94.31 88 ARG A CA 1
ATOM 674 C C . ARG A 1 88 ? 4.936 -2.286 -11.611 1.00 94.31 88 ARG A C 1
ATOM 676 O O . ARG A 1 88 ? 5.485 -1.192 -11.501 1.00 94.31 88 ARG A O 1
ATOM 683 N N . ILE A 1 89 ? 5.553 -3.377 -12.039 1.00 90.12 89 ILE A N 1
ATOM 684 C CA . ILE A 1 89 ? 6.970 -3.452 -12.389 1.00 90.12 89 ILE A CA 1
ATOM 685 C C . ILE A 1 89 ? 7.068 -3.618 -13.906 1.00 90.12 89 ILE A C 1
ATOM 687 O O . ILE A 1 89 ? 6.437 -4.526 -14.461 1.00 90.12 89 ILE A O 1
ATOM 691 N N . PRO A 1 90 ? 7.815 -2.749 -14.606 1.00 84.94 90 PRO A N 1
ATOM 692 C CA . PRO A 1 90 ? 7.845 -2.735 -16.055 1.00 84.94 90 PRO A CA 1
ATOM 693 C C . PRO A 1 90 ? 8.592 -3.962 -16.573 1.00 84.94 90 PRO A C 1
ATOM 695 O O . PRO A 1 90 ? 9.731 -4.235 -16.193 1.00 84.94 90 PRO A O 1
ATOM 698 N N . ARG A 1 91 ? 7.964 -4.681 -17.505 1.00 73.75 91 ARG A N 1
ATOM 699 C CA . ARG A 1 91 ? 8.576 -5.813 -18.209 1.00 73.75 91 ARG A CA 1
ATOM 700 C C . ARG A 1 91 ? 9.588 -5.287 -19.231 1.00 73.75 91 ARG A C 1
ATOM 702 O O . ARG A 1 91 ? 9.246 -5.085 -20.394 1.00 73.75 91 ARG A O 1
ATOM 709 N N . ARG A 1 92 ? 10.829 -5.015 -18.818 1.00 67.75 92 ARG A N 1
ATOM 710 C CA . ARG A 1 92 ? 11.909 -4.669 -19.760 1.00 67.75 92 ARG A CA 1
ATOM 711 C C . ARG A 1 92 ? 12.578 -5.940 -20.264 1.00 67.75 92 ARG A C 1
ATOM 713 O O . ARG A 1 92 ? 13.154 -6.689 -19.487 1.00 67.75 92 ARG A O 1
ATOM 720 N N . HIS A 1 93 ? 12.498 -6.161 -21.572 1.00 53.00 93 HIS A N 1
ATOM 72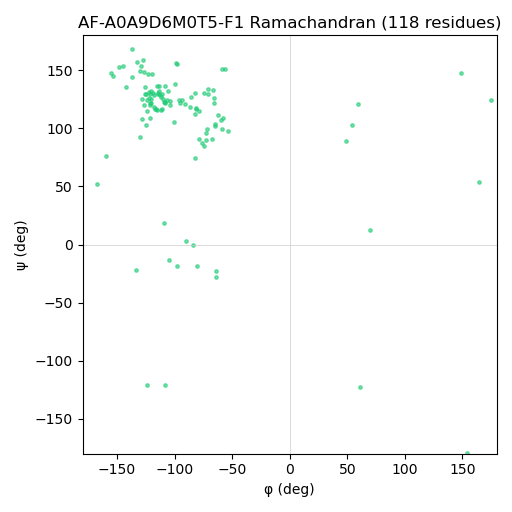1 C CA . HIS A 1 93 ? 12.971 -7.384 -22.222 1.00 53.00 93 HIS A CA 1
ATOM 722 C C . HIS A 1 93 ? 14.493 -7.415 -22.482 1.00 53.00 93 HIS A C 1
ATOM 724 O O . HIS A 1 93 ? 15.026 -8.495 -22.698 1.00 53.00 93 HIS A O 1
ATOM 730 N N . PHE A 1 94 ? 15.204 -6.279 -22.476 1.00 47.62 94 PHE A N 1
ATOM 731 C CA . PHE A 1 94 ? 16.590 -6.214 -22.969 1.00 47.62 94 PHE A CA 1
ATOM 732 C C . PHE A 1 94 ? 17.376 -5.005 -22.432 1.00 47.62 94 PHE A C 1
ATOM 734 O O . PHE A 1 94 ? 17.639 -4.061 -23.167 1.00 47.62 94 PHE A O 1
ATOM 741 N N . GLU A 1 95 ? 17.820 -5.027 -21.175 1.00 49.78 95 GLU A N 1
ATOM 742 C CA . GLU A 1 95 ? 18.899 -4.121 -20.744 1.00 49.78 95 GLU A CA 1
ATOM 743 C C . GLU A 1 95 ? 19.984 -4.918 -20.017 1.00 49.78 95 GLU A C 1
ATOM 745 O O . GLU A 1 95 ? 19.933 -5.165 -18.813 1.00 49.78 95 GLU A O 1
ATOM 750 N N . PHE A 1 96 ? 20.972 -5.342 -20.806 1.00 50.00 96 PHE A N 1
ATOM 751 C CA . PHE A 1 96 ? 22.292 -5.768 -20.360 1.00 50.00 96 PHE A CA 1
ATOM 752 C C . PHE A 1 96 ? 22.923 -4.667 -19.482 1.00 50.00 96 PHE A C 1
ATOM 754 O O . PHE A 1 96 ? 23.474 -3.721 -20.038 1.00 50.00 96 PHE A O 1
ATOM 761 N N . ASN A 1 97 ? 22.843 -4.757 -18.145 1.00 46.94 97 ASN A N 1
ATOM 762 C CA . ASN A 1 97 ? 23.929 -4.394 -17.208 1.00 46.94 97 ASN A CA 1
ATOM 763 C C . ASN A 1 97 ? 23.533 -4.482 -15.709 1.00 46.94 97 ASN A C 1
ATOM 765 O O . ASN A 1 97 ? 22.605 -3.822 -15.249 1.00 46.94 97 ASN A O 1
ATOM 769 N N . VAL A 1 98 ? 24.330 -5.278 -14.983 1.00 49.75 98 VAL A N 1
ATOM 770 C CA . VAL A 1 98 ? 24.796 -5.190 -13.577 1.00 49.75 98 VAL A CA 1
ATOM 771 C C . VAL A 1 98 ? 23.781 -4.922 -12.449 1.00 49.75 98 VAL A C 1
ATOM 773 O O . VAL A 1 98 ? 23.627 -3.795 -11.989 1.00 49.75 98 VAL A O 1
ATOM 776 N N . GLY A 1 99 ? 23.187 -5.979 -11.882 1.00 60.28 99 GLY A N 1
ATOM 777 C CA . GLY A 1 99 ? 22.649 -5.933 -10.512 1.00 60.28 99 GLY A CA 1
ATOM 778 C C . GLY A 1 99 ? 21.435 -6.826 -10.256 1.00 60.28 99 GLY A C 1
ATOM 779 O O . GLY A 1 99 ? 20.606 -7.029 -11.140 1.00 60.28 99 GLY A O 1
ATOM 780 N N . HIS A 1 100 ? 21.319 -7.346 -9.029 1.00 70.25 100 HIS A N 1
ATOM 781 C CA . HIS A 1 100 ? 20.104 -8.016 -8.558 1.00 70.25 100 HIS A CA 1
ATOM 782 C C . HIS A 1 100 ? 18.967 -6.992 -8.479 1.00 70.25 100 HIS A C 1
ATOM 784 O O . HIS A 1 100 ? 19.094 -5.991 -7.774 1.00 70.25 100 HIS A O 1
ATOM 790 N N . ARG A 1 101 ? 17.869 -7.236 -9.203 1.00 81.56 101 ARG A N 1
ATOM 791 C CA . ARG A 1 101 ? 16.663 -6.405 -9.153 1.00 81.56 101 ARG A CA 1
ATOM 792 C C . ARG A 1 101 ? 15.578 -7.124 -8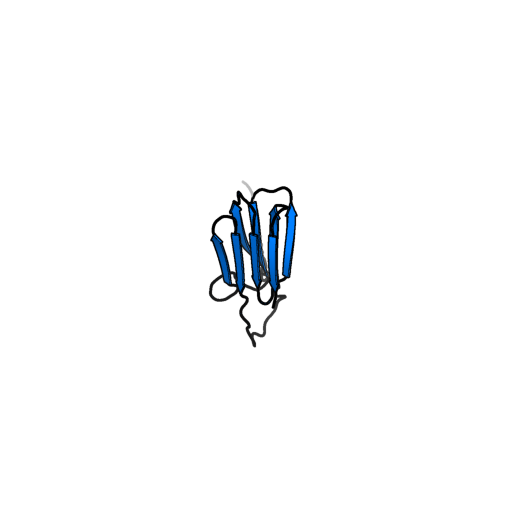.374 1.00 81.56 101 ARG A C 1
ATOM 794 O O . ARG A 1 101 ? 15.326 -8.299 -8.622 1.00 81.56 101 ARG A O 1
ATOM 801 N N . SER A 1 102 ? 14.937 -6.433 -7.443 1.00 87.44 102 SER A N 1
ATOM 802 C CA . SER A 1 102 ? 13.848 -7.015 -6.656 1.00 87.44 102 SER A CA 1
ATOM 803 C C . SER A 1 102 ? 12.913 -5.942 -6.136 1.00 87.44 102 SER A C 1
ATOM 805 O O . SER A 1 102 ? 13.367 -4.851 -5.790 1.00 87.44 102 SER A O 1
ATOM 807 N N . VAL A 1 103 ? 11.634 -6.280 -6.010 1.00 92.06 103 VAL A N 1
ATOM 808 C CA . VAL A 1 103 ? 10.637 -5.459 -5.324 1.00 92.06 103 VAL A CA 1
ATOM 809 C C . VAL A 1 103 ? 10.051 -6.263 -4.172 1.00 92.06 103 VAL A C 1
ATOM 811 O O . VAL A 1 103 ? 9.685 -7.430 -4.331 1.00 92.06 103 VAL A O 1
ATOM 814 N N . ARG A 1 104 ? 9.991 -5.641 -2.998 1.00 95.44 104 ARG A N 1
ATOM 815 C CA . ARG A 1 104 ? 9.423 -6.206 -1.777 1.00 95.44 104 ARG A CA 1
ATOM 816 C C . ARG A 1 104 ? 8.308 -5.299 -1.288 1.00 95.44 104 ARG A C 1
ATOM 818 O O . ARG A 1 104 ? 8.502 -4.094 -1.176 1.00 95.44 104 ARG A O 1
ATOM 825 N N . ILE A 1 105 ? 7.168 -5.895 -0.981 1.00 97.06 105 ILE A N 1
ATOM 826 C CA . ILE A 1 105 ? 6.021 -5.243 -0.365 1.00 97.06 105 ILE A CA 1
ATOM 827 C C . ILE A 1 105 ? 5.904 -5.813 1.045 1.00 97.06 105 ILE A C 1
ATOM 829 O O . ILE A 1 105 ? 5.700 -7.014 1.211 1.00 97.06 105 ILE A O 1
ATOM 833 N N . GLU A 1 106 ? 6.056 -4.971 2.056 1.00 98.00 106 GLU A N 1
ATOM 834 C CA . GLU A 1 106 ? 5.878 -5.325 3.460 1.00 98.00 106 GLU A CA 1
ATOM 835 C C . GLU A 1 106 ? 4.644 -4.613 3.998 1.00 98.00 106 GLU A C 1
ATOM 837 O O . GLU A 1 106 ? 4.501 -3.398 3.860 1.00 98.00 106 GLU A O 1
ATOM 842 N N . LEU A 1 107 ? 3.738 -5.381 4.592 1.00 97.94 107 LEU A N 1
ATOM 843 C CA . LEU A 1 107 ? 2.462 -4.894 5.090 1.00 97.94 107 LEU A CA 1
ATOM 844 C C . LEU A 1 107 ? 2.289 -5.326 6.540 1.00 97.94 107 LEU A C 1
ATOM 846 O O . LEU A 1 107 ? 2.363 -6.518 6.845 1.00 97.94 107 LEU A O 1
ATOM 850 N N . VAL A 1 108 ? 2.031 -4.366 7.423 1.00 98.31 108 VAL A N 1
ATOM 851 C CA . VAL A 1 108 ? 1.595 -4.622 8.798 1.00 98.31 108 VAL A CA 1
ATOM 852 C C . VAL A 1 108 ? 0.130 -4.234 8.898 1.00 98.31 108 VAL A C 1
ATOM 854 O O . VAL A 1 108 ? -0.240 -3.107 8.581 1.00 98.31 108 VAL A O 1
ATOM 857 N N . VAL A 1 109 ? -0.712 -5.184 9.296 1.00 98.00 109 VAL A N 1
ATOM 858 C CA . VAL A 1 109 ? -2.171 -5.031 9.278 1.00 98.00 109 VAL A CA 1
ATOM 859 C C . VAL A 1 109 ? -2.794 -5.391 10.630 1.00 98.00 109 VAL A C 1
ATOM 861 O O . VAL A 1 109 ? -2.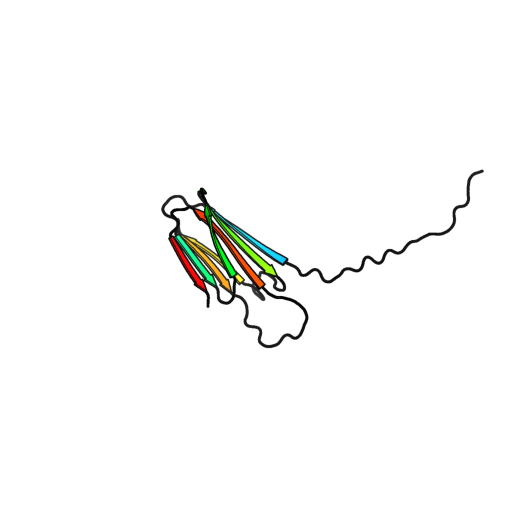235 -6.231 11.346 1.00 98.00 109 VAL A O 1
ATOM 864 N N . PRO A 1 110 ? -3.965 -4.827 10.978 1.00 97.25 110 PRO A N 1
ATOM 865 C CA . PRO A 1 110 ? -4.768 -5.298 12.109 1.00 97.25 110 PRO A CA 1
ATOM 866 C C . PRO A 1 110 ? -5.1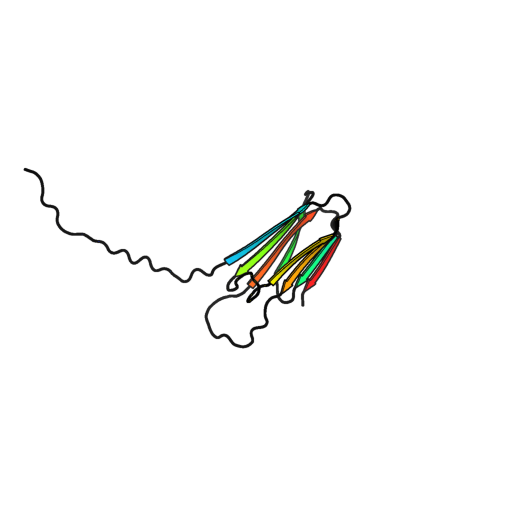20 -6.791 11.980 1.00 97.25 110 PRO A C 1
ATOM 868 O O . PRO A 1 110 ? -5.251 -7.310 10.866 1.00 97.25 110 PRO A O 1
ATOM 871 N N . ARG A 1 111 ? -5.299 -7.508 13.095 1.00 95.62 111 ARG A N 1
ATOM 872 C CA . ARG A 1 111 ? -5.528 -8.973 13.096 1.00 95.62 111 ARG A CA 1
ATOM 873 C C . ARG A 1 111 ? -6.825 -9.400 12.415 1.00 95.62 111 ARG A C 1
ATOM 875 O O . ARG A 1 111 ? -6.918 -10.512 11.906 1.00 95.62 111 ARG A O 1
ATOM 882 N N . GLU A 1 112 ? -7.810 -8.524 12.425 1.00 94.25 112 GLU A N 1
ATOM 883 C CA . GLU A 1 112 ? -9.135 -8.687 11.844 1.00 94.25 112 GLU A CA 1
ATOM 884 C C . GLU A 1 112 ? -9.187 -8.362 10.342 1.00 94.25 112 GLU A C 1
ATOM 886 O O . GLU A 1 112 ? -10.251 -8.468 9.732 1.00 94.25 112 GLU A O 1
ATOM 891 N N . THR A 1 113 ? -8.058 -7.967 9.742 1.00 96.38 113 THR A N 1
ATOM 892 C CA . THR A 1 113 ? -7.995 -7.538 8.340 1.00 96.38 113 THR A CA 1
ATOM 893 C C . THR A 1 113 ? -8.311 -8.683 7.390 1.00 96.38 113 THR A C 1
ATOM 895 O O . THR A 1 113 ? -7.633 -9.715 7.377 1.00 96.38 113 THR A O 1
ATOM 898 N N . ARG A 1 114 ? -9.281 -8.469 6.501 1.00 96.44 114 ARG A N 1
ATOM 899 C CA . ARG A 1 114 ? -9.508 -9.358 5.361 1.00 96.44 114 ARG A CA 1
ATOM 900 C C . ARG A 1 114 ? -8.532 -8.992 4.246 1.00 96.44 114 ARG A C 1
ATOM 902 O O . ARG A 1 114 ? -8.595 -7.886 3.723 1.00 96.44 114 ARG A O 1
ATOM 909 N N . SER A 1 115 ? -7.645 -9.917 3.888 1.00 94.19 115 SER A N 1
ATOM 910 C CA . SER A 1 115 ? -6.621 -9.687 2.860 1.00 94.19 115 SER A CA 1
ATOM 911 C C . SER A 1 115 ? -6.923 -10.459 1.578 1.00 94.19 115 SER A C 1
ATOM 913 O O . SER A 1 115 ? -7.262 -11.641 1.632 1.00 94.19 115 SER A O 1
ATOM 915 N N . ASP A 1 116 ? -6.760 -9.795 0.440 1.00 95.50 116 ASP A N 1
ATOM 916 C CA . ASP A 1 116 ? -6.870 -10.354 -0.902 1.00 95.50 116 ASP A CA 1
ATOM 917 C C . ASP A 1 116 ? -5.611 -10.000 -1.709 1.00 95.50 116 ASP A C 1
ATOM 919 O O . ASP A 1 116 ? -5.383 -8.840 -2.053 1.00 95.50 116 ASP A O 1
ATOM 923 N N . ILE A 1 117 ? -4.752 -10.988 -1.966 1.00 95.25 117 ILE A N 1
ATOM 924 C CA . ILE A 1 117 ? -3.416 -10.774 -2.536 1.00 95.25 117 ILE A CA 1
ATOM 925 C C . ILE A 1 117 ? -3.337 -11.473 -3.887 1.00 95.25 117 ILE A C 1
ATOM 927 O O . ILE A 1 117 ? -3.444 -12.695 -3.973 1.00 95.25 117 ILE A O 1
ATOM 931 N N . HIS A 1 118 ? -3.105 -10.684 -4.929 1.00 94.75 118 HIS A N 1
ATOM 932 C CA . HIS A 1 118 ? -2.926 -11.142 -6.296 1.00 94.75 118 HIS A CA 1
ATOM 933 C C . HIS A 1 118 ? -1.479 -10.901 -6.729 1.00 94.75 118 HIS A C 1
ATOM 935 O O . HIS A 1 118 ? -1.030 -9.757 -6.829 1.00 94.75 118 HIS A O 1
ATOM 941 N N . THR A 1 119 ? -0.761 -11.995 -6.990 1.00 89.50 119 THR A N 1
ATOM 942 C CA . THR A 1 119 ? 0.604 -11.990 -7.532 1.00 89.50 119 THR A CA 1
ATOM 943 C C . THR A 1 119 ? 0.615 -12.746 -8.858 1.00 89.50 119 THR A C 1
ATOM 945 O O . THR A 1 119 ? 0.195 -13.906 -8.891 1.00 89.50 119 THR A O 1
ATOM 948 N N . GLY A 1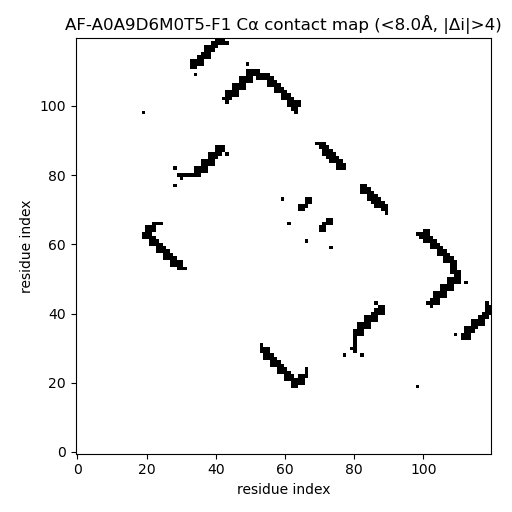 120 ? 1.034 -12.078 -9.933 1.00 76.88 120 GLY A N 1
ATOM 949 C CA . GLY A 1 120 ? 1.132 -12.644 -11.287 1.00 76.88 120 GLY A CA 1
ATOM 950 C C . GLY A 1 120 ? 2.483 -13.251 -11.630 1.00 76.88 120 GLY A C 1
ATOM 951 O O . GLY A 1 120 ? 3.450 -12.998 -10.882 1.00 76.88 120 GLY A O 1
#

Radius of gyration: 22.27 Å; Cα contacts (8 Å, |Δi|>4): 237; chains: 1; bounding box: 76×44×40 Å

Solvent-accessible surface area (backbone atoms only — not comparable to full-atom values): 7316 Å² total; per-residue (Å²): 137,87,79,90,82,82,88,80,88,78,80,77,79,77,77,79,66,86,73,72,54,64,35,74,48,74,51,76,44,74,42,86,75,74,37,32,40,40,38,42,30,57,73,59,51,77,45,79,42,70,40,103,48,68,36,39,39,41,35,41,41,27,30,70,43,52,78,38,96,89,40,33,33,78,46,76,49,75,60,80,33,34,39,39,40,39,44,46,64,70,89,75,92,81,77,96,75,91,76,78,67,51,39,37,36,43,34,40,30,29,72,78,46,48,74,48,81,47,76,94

Secondary structure (DSSP, 8-state):
---------------------EEEEEEEEE--SS-EEEEEESS-EEEEEEES-SEEEEEEEEES--BSTTSBEEEEEEETTEEEEEEE-------------EEEEEEEEETT-EEEEEE-

Sequence (120 aa):
MHRSVPAGFFLLLAGIGPAAFAEEWNKTFTVSGRPELRVDTNDANVNVRAADVKQIEARVSTVGWRIGTSDVKVVDHQTGDRVELEVRIPRRHFEFNVGHRSVRIELVVPRETRSDIHTG